Protein AF-A0A433UX10-F1 (afdb_monomer_lite)

Sequence (79 aa):
MIYQKMTNREKLIQEINQSPDFVVEELLDFLLFIKSRRNQVEDDVRSESAAESFRQGWHDVVNGNTLPVSELWEGIDAE

pLDDT: mean 82.41, std 13.91, range [47.0, 97.69]

Foldseek 3Di:
DDDDDDDPVRVVVVVLVVDDPVVVVVVVVVVVVVVVVVVVVVVCVVPCPVVNVVVVVVVCVVVVVDDDPVCPCPPVDPD

Radius of gyration: 26.29 Å; chains: 1; bounding box: 55×56×64 Å

Organism: NCBI:txid447716

Structure (mmCIF, N/CA/C/O backbone):
data_AF-A0A433UX10-F1
#
_entry.id   AF-A0A433UX10-F1
#
loop_
_atom_site.group_PDB
_atom_site.id
_atom_site.type_symbol
_atom_site.label_atom_id
_atom_site.label_alt_id
_atom_site.label_comp_id
_atom_site.label_asym_id
_atom_site.label_entity_id
_atom_site.label_seq_id
_atom_site.pdbx_PDB_ins_code
_atom_site.Cartn_x
_atom_site.Cartn_y
_atom_site.Cartn_z
_atom_site.occupancy
_atom_site.B_iso_or_equiv
_atom_site.auth_seq_id
_atom_site.auth_comp_id
_atom_site.auth_asym_id
_atom_site.auth_atom_id
_atom_site.pdbx_PDB_model_num
ATOM 1 N N . MET A 1 1 ? 4.797 24.507 36.592 1.00 47.00 1 MET A N 1
ATOM 2 C CA . MET A 1 1 ? 4.184 23.382 35.853 1.00 47.00 1 MET A CA 1
ATOM 3 C C . MET A 1 1 ? 4.969 23.178 34.571 1.00 47.00 1 MET A C 1
ATOM 5 O O . MET A 1 1 ? 5.064 24.117 33.794 1.00 47.00 1 MET A O 1
ATOM 9 N N . ILE A 1 2 ? 5.581 22.010 34.379 1.00 54.41 2 ILE A N 1
ATOM 10 C CA . ILE A 1 2 ? 6.268 21.672 33.126 1.00 54.41 2 ILE A CA 1
ATOM 11 C C . ILE A 1 2 ? 5.203 21.092 32.190 1.00 54.41 2 ILE A C 1
ATOM 13 O O . ILE A 1 2 ? 4.615 20.062 32.505 1.00 54.41 2 ILE A O 1
ATOM 17 N N . TYR A 1 3 ? 4.914 21.770 31.078 1.00 52.69 3 TYR A N 1
ATOM 18 C CA . TYR A 1 3 ? 4.036 21.239 30.033 1.00 52.69 3 TYR A CA 1
ATOM 19 C C . TYR A 1 3 ? 4.791 20.139 29.277 1.00 52.69 3 TYR A C 1
ATOM 21 O O . TYR A 1 3 ? 5.689 20.431 28.489 1.00 52.69 3 TYR A O 1
ATOM 29 N N . GLN A 1 4 ? 4.448 18.874 29.519 1.00 64.81 4 GLN A N 1
ATOM 30 C CA . GLN A 1 4 ? 4.895 17.773 28.666 1.00 64.81 4 GLN A CA 1
ATOM 31 C C . GLN A 1 4 ? 4.057 17.793 27.383 1.00 64.81 4 GLN A C 1
ATOM 33 O O . GLN A 1 4 ? 2.844 17.588 27.414 1.00 64.81 4 GLN A O 1
ATOM 38 N N . LYS A 1 5 ? 4.688 18.115 26.249 1.00 82.44 5 LYS A N 1
ATOM 39 C CA . LYS A 1 5 ? 4.029 18.117 24.939 1.00 82.44 5 LYS A CA 1
ATOM 40 C C . LYS A 1 5 ? 3.883 16.671 24.470 1.00 82.44 5 LYS A C 1
ATOM 42 O O . LYS A 1 5 ? 4.883 16.016 24.205 1.00 82.44 5 LYS A O 1
ATOM 47 N N . MET A 1 6 ? 2.641 16.216 24.330 1.00 86.00 6 MET A N 1
ATOM 48 C CA . MET A 1 6 ? 2.318 14.889 23.805 1.00 86.00 6 MET A CA 1
ATOM 49 C C . MET A 1 6 ? 2.980 14.664 22.439 1.00 86.00 6 MET A C 1
ATOM 51 O O . MET A 1 6 ? 2.876 15.506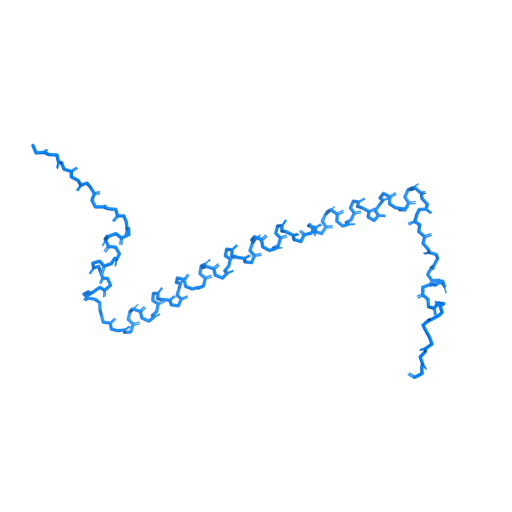 21.534 1.00 86.00 6 MET A O 1
ATOM 55 N N . THR A 1 7 ? 3.665 13.534 22.299 1.00 93.81 7 THR A N 1
ATOM 56 C CA . THR A 1 7 ? 4.325 13.105 21.065 1.00 93.81 7 THR A CA 1
ATOM 57 C C . THR A 1 7 ? 3.294 12.729 20.000 1.00 93.81 7 THR A C 1
ATOM 59 O O . THR A 1 7 ? 2.151 12.381 20.299 1.00 93.81 7 THR A O 1
ATOM 62 N N . ASN A 1 8 ? 3.695 12.746 18.726 1.00 91.75 8 ASN A N 1
ATOM 63 C CA . ASN A 1 8 ? 2.808 12.333 17.631 1.00 91.75 8 ASN A CA 1
ATOM 64 C C . ASN A 1 8 ? 2.349 10.872 17.769 1.00 91.75 8 ASN A C 1
ATOM 66 O O . ASN A 1 8 ? 1.232 10.549 17.380 1.00 91.75 8 ASN A O 1
ATOM 70 N N . ARG A 1 9 ? 3.184 10.004 18.360 1.00 92.19 9 ARG A N 1
ATOM 71 C CA . ARG A 1 9 ? 2.835 8.604 18.625 1.00 92.19 9 ARG A CA 1
ATOM 72 C C . ARG A 1 9 ? 1.692 8.496 19.626 1.00 92.19 9 ARG A C 1
ATOM 74 O O . ARG A 1 9 ? 0.752 7.749 19.396 1.00 92.19 9 ARG A O 1
ATOM 81 N N . GLU A 1 10 ? 1.777 9.233 20.727 1.00 93.94 10 GLU A N 1
ATOM 82 C CA . GLU A 1 10 ? 0.747 9.214 21.767 1.00 93.94 10 GLU A CA 1
ATOM 83 C C . GLU A 1 10 ? -0.580 9.763 21.240 1.00 93.94 10 GLU A C 1
ATOM 85 O O . GLU A 1 10 ? -1.617 9.143 21.461 1.00 93.94 10 GLU A O 1
ATOM 90 N N . LYS A 1 11 ? -0.550 10.871 20.486 1.00 92.75 11 LYS A N 1
ATOM 91 C CA . LYS A 1 11 ? -1.752 11.421 19.839 1.00 92.75 11 LYS A CA 1
ATOM 92 C C . LYS A 1 11 ? -2.408 10.402 18.912 1.00 92.75 11 LYS A C 1
ATOM 94 O O . LYS A 1 11 ? -3.609 10.198 18.986 1.00 92.75 11 LYS A O 1
ATOM 99 N N . LEU A 1 12 ? -1.610 9.726 18.085 1.00 92.44 12 LEU A N 1
ATOM 100 C CA . LEU A 1 12 ? -2.116 8.718 17.159 1.00 92.44 12 LEU A CA 1
ATOM 101 C C . LEU A 1 12 ? -2.795 7.550 17.891 1.00 92.44 12 LEU A C 1
ATOM 103 O O . LEU A 1 12 ? -3.871 7.127 17.489 1.00 92.44 12 LEU A O 1
ATOM 107 N N . ILE A 1 13 ? -2.197 7.059 18.982 1.00 93.81 13 ILE A N 1
ATOM 108 C CA . ILE A 1 13 ? -2.787 5.985 19.799 1.00 93.81 13 ILE A CA 1
ATOM 109 C C . ILE A 1 13 ? -4.133 6.425 20.386 1.00 93.81 13 ILE A C 1
ATOM 111 O O . ILE A 1 13 ? -5.081 5.643 20.398 1.00 93.81 13 ILE A O 1
ATOM 115 N N . GLN A 1 14 ? -4.227 7.668 20.865 1.00 93.94 14 GLN A N 1
ATOM 116 C CA . GLN A 1 14 ? -5.473 8.197 21.413 1.00 93.94 14 GLN A CA 1
ATOM 117 C C . GLN A 1 14 ? -6.587 8.253 20.359 1.00 93.94 14 GLN A C 1
ATOM 119 O O . GLN A 1 14 ? -7.692 7.798 20.646 1.00 93.94 14 GLN A O 1
ATOM 124 N N . GLU A 1 15 ? -6.301 8.769 19.161 1.00 93.81 15 GLU A N 1
ATOM 125 C CA . GLU A 1 15 ? -7.286 8.855 18.071 1.00 93.81 15 GLU A CA 1
ATOM 126 C C . GLU A 1 15 ? -7.741 7.464 17.600 1.00 93.81 15 GLU A C 1
ATOM 128 O O . GLU A 1 15 ? -8.935 7.232 17.414 1.00 93.81 15 GLU A O 1
ATOM 133 N N . ILE A 1 16 ? -6.813 6.504 17.482 1.00 95.12 16 ILE A N 1
ATOM 134 C CA . ILE A 1 16 ? -7.130 5.116 17.102 1.00 95.12 16 ILE A CA 1
ATOM 135 C C . ILE A 1 16 ? -8.110 4.482 18.096 1.00 95.12 16 ILE A C 1
ATOM 137 O O . ILE A 1 16 ? -9.085 3.868 17.679 1.00 95.12 16 ILE A O 1
ATOM 141 N N . ASN A 1 17 ? -7.908 4.675 19.403 1.00 95.38 17 ASN A N 1
ATOM 142 C CA . ASN A 1 17 ? -8.774 4.090 20.437 1.00 95.38 17 ASN A CA 1
ATOM 143 C C . ASN A 1 17 ? -10.218 4.624 20.424 1.00 95.38 17 ASN A C 1
ATOM 145 O O . ASN A 1 17 ? -11.091 4.023 21.047 1.00 95.38 17 ASN A O 1
ATOM 149 N N . GLN A 1 18 ? -10.460 5.773 19.790 1.00 95.88 18 GLN A N 1
ATOM 150 C CA . GLN A 1 18 ? -11.780 6.408 19.697 1.00 95.88 18 GLN A CA 1
ATOM 151 C C . GLN A 1 18 ? -12.395 6.269 18.297 1.00 95.88 18 GLN A C 1
ATOM 153 O O . GLN A 1 18 ? -13.491 6.774 18.052 1.00 95.88 18 GLN A O 1
ATOM 158 N N . SER A 1 19 ? -11.693 5.602 17.379 1.00 96.44 19 SER A N 1
ATOM 159 C CA . SER A 1 19 ? -12.103 5.445 15.989 1.00 96.44 19 SER A CA 1
ATOM 160 C C . SER A 1 19 ? -12.918 4.162 15.780 1.00 96.44 19 SER A C 1
ATOM 162 O O . SER A 1 19 ? -12.679 3.169 16.465 1.00 96.44 19 SER A O 1
ATOM 164 N N . PRO A 1 20 ? -13.857 4.143 14.820 1.00 97.69 20 PRO A N 1
ATOM 165 C CA . PRO A 1 20 ? -14.509 2.911 14.380 1.00 97.69 20 PRO A CA 1
ATOM 166 C C . PRO A 1 20 ? -13.525 1.928 13.730 1.00 97.69 20 PRO A C 1
ATOM 168 O O . PRO A 1 20 ? -12.587 2.355 13.056 1.00 97.69 20 PRO A O 1
ATOM 171 N N . ASP A 1 21 ? -13.805 0.626 13.831 1.00 95.44 21 ASP A N 1
ATOM 172 C CA . ASP A 1 21 ? -12.931 -0.451 13.335 1.00 95.44 21 ASP A CA 1
ATOM 173 C C . ASP A 1 21 ? -12.521 -0.280 11.864 1.00 95.44 21 ASP A C 1
ATOM 175 O O . ASP A 1 21 ? -11.341 -0.397 11.546 1.00 95.44 21 ASP A O 1
ATOM 179 N N . PHE A 1 22 ? -13.446 0.110 10.978 1.00 95.56 22 PHE A N 1
ATOM 180 C CA . PHE A 1 22 ? -13.139 0.299 9.552 1.00 95.56 22 PHE A CA 1
ATOM 181 C C . PHE A 1 22 ? -12.071 1.380 9.298 1.00 95.56 22 PHE A C 1
ATOM 183 O O . PHE A 1 22 ? -11.300 1.284 8.348 1.00 95.56 22 PHE A O 1
ATOM 190 N N . VAL A 1 23 ? -11.999 2.406 10.156 1.00 95.88 23 VAL A N 1
ATOM 191 C CA . VAL A 1 23 ? -10.970 3.456 10.073 1.00 95.88 23 VAL A CA 1
ATOM 192 C C . VAL A 1 23 ? -9.627 2.909 10.546 1.00 95.88 23 VAL A C 1
ATOM 194 O O . VAL A 1 23 ? -8.584 3.228 9.979 1.00 95.88 23 VAL A O 1
ATOM 197 N N . VAL A 1 24 ? -9.640 2.085 11.596 1.00 95.69 24 VAL A N 1
ATOM 198 C CA . VAL A 1 24 ? -8.432 1.453 12.137 1.00 95.69 24 VAL A CA 1
ATOM 199 C C . VAL A 1 24 ? -7.831 0.481 11.123 1.00 95.69 24 VAL A C 1
ATOM 201 O O . VAL A 1 24 ? -6.613 0.479 10.943 1.00 95.69 24 VAL A O 1
ATOM 204 N N . GLU A 1 25 ? -8.671 -0.291 10.435 1.00 95.06 25 GLU A N 1
ATOM 205 C CA . GLU A 1 25 ? -8.270 -1.186 9.347 1.00 95.06 25 GLU A CA 1
ATOM 206 C C . GLU A 1 25 ? -7.588 -0.412 8.208 1.00 95.06 25 GLU A C 1
ATOM 208 O O . GLU A 1 25 ? -6.444 -0.711 7.863 1.00 95.06 25 GLU A O 1
ATOM 213 N N . GLU A 1 26 ? -8.215 0.653 7.701 1.00 96.19 26 GLU A N 1
ATOM 214 C CA . GLU A 1 26 ? -7.645 1.468 6.618 1.00 96.19 26 GLU A CA 1
ATOM 215 C C . GLU A 1 26 ? -6.318 2.141 7.023 1.00 96.19 26 GLU A C 1
ATOM 217 O O . GLU A 1 26 ? -5.348 2.173 6.257 1.00 96.19 26 GLU A O 1
ATOM 222 N N . LEU A 1 27 ? -6.229 2.646 8.259 1.00 95.38 27 LEU A N 1
ATOM 223 C CA . LEU A 1 27 ? -4.994 3.235 8.784 1.00 95.38 27 LEU A CA 1
ATOM 224 C C . LEU A 1 27 ? -3.877 2.201 8.952 1.00 95.38 27 LEU A C 1
ATOM 226 O O . LEU A 1 27 ? -2.705 2.530 8.732 1.00 95.38 27 LEU A O 1
ATOM 230 N N . LEU A 1 28 ? -4.212 0.970 9.345 1.00 94.44 28 LEU A N 1
ATOM 231 C CA . LEU A 1 28 ? -3.249 -0.120 9.443 1.00 94.44 28 LEU A CA 1
ATOM 232 C C . LEU A 1 28 ? -2.699 -0.473 8.061 1.00 94.44 28 LEU A C 1
ATOM 234 O O . LEU A 1 28 ? -1.477 -0.535 7.906 1.00 94.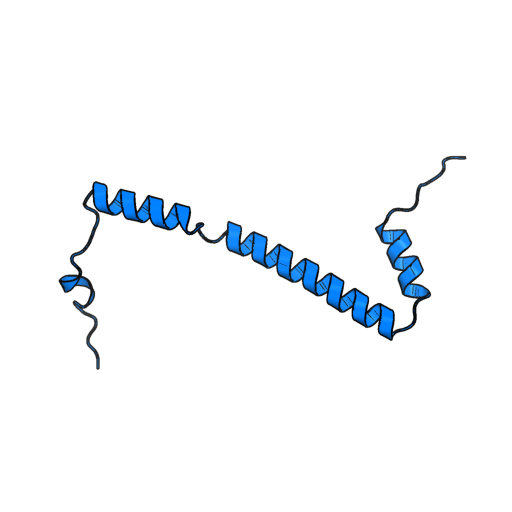44 28 LEU A O 1
ATOM 238 N N . ASP A 1 29 ? -3.567 -0.624 7.063 1.00 96.38 29 ASP A N 1
ATOM 239 C CA . ASP A 1 29 ? -3.167 -0.897 5.682 1.00 96.38 29 ASP A CA 1
ATOM 240 C C . ASP A 1 29 ? -2.234 0.193 5.148 1.00 96.38 29 ASP A C 1
ATOM 242 O O . ASP A 1 29 ? -1.156 -0.093 4.616 1.00 96.38 29 ASP A O 1
ATOM 246 N N . PHE A 1 30 ? -2.580 1.460 5.378 1.00 95.38 30 PHE A N 1
ATOM 247 C CA . PHE A 1 30 ? -1.739 2.588 4.988 1.00 95.38 30 PHE A CA 1
ATOM 248 C C . PHE A 1 30 ? -0.373 2.582 5.696 1.00 95.38 30 PHE A C 1
ATOM 250 O O . PHE A 1 30 ? 0.670 2.840 5.081 1.00 95.38 30 PHE A O 1
ATOM 257 N N . LEU A 1 31 ? -0.343 2.259 6.991 1.00 94.38 31 LEU A N 1
ATOM 258 C CA . LEU A 1 31 ? 0.897 2.161 7.759 1.00 94.38 31 LEU A CA 1
ATOM 259 C C . LEU A 1 31 ? 1.781 1.016 7.247 1.00 94.38 31 LEU A C 1
ATOM 261 O O . LEU A 1 31 ? 2.992 1.203 7.086 1.00 94.38 31 LEU A O 1
ATOM 265 N N . LEU A 1 32 ? 1.192 -0.148 6.965 1.00 93.31 32 LEU A N 1
ATOM 266 C CA . LEU A 1 32 ? 1.891 -1.298 6.393 1.00 93.31 32 LEU A CA 1
ATOM 267 C C . LEU A 1 32 ? 2.432 -0.985 4.996 1.00 93.31 32 LEU A C 1
ATOM 269 O O . LEU A 1 32 ? 3.591 -1.297 4.716 1.00 93.31 32 LEU A O 1
ATOM 273 N N . PHE A 1 33 ? 1.661 -0.279 4.167 1.00 94.31 33 PHE A N 1
ATOM 274 C CA . PHE A 1 33 ? 2.108 0.204 2.863 1.00 94.31 33 PHE A CA 1
ATOM 275 C C . PHE A 1 33 ? 3.348 1.105 2.976 1.00 94.31 33 PHE A C 1
ATOM 277 O O . PHE A 1 33 ? 4.342 0.896 2.277 1.00 94.31 33 PHE A O 1
ATOM 284 N N . ILE A 1 34 ? 3.349 2.077 3.898 1.00 92.62 34 ILE A N 1
ATOM 285 C CA . ILE A 1 34 ? 4.517 2.947 4.110 1.00 92.62 34 ILE A CA 1
ATOM 286 C C . ILE A 1 34 ? 5.743 2.139 4.550 1.00 92.62 34 ILE A C 1
ATOM 288 O O . ILE A 1 34 ? 6.846 2.422 4.075 1.00 92.62 34 ILE A O 1
ATOM 292 N N . LYS A 1 35 ? 5.569 1.165 5.453 1.00 88.56 35 LYS A N 1
ATOM 293 C CA . LYS A 1 35 ? 6.666 0.302 5.918 1.00 88.56 35 LYS A CA 1
ATOM 294 C C . LYS A 1 35 ? 7.230 -0.533 4.773 1.00 88.56 35 LYS A C 1
ATOM 296 O O . LYS A 1 35 ? 8.435 -0.513 4.563 1.00 88.56 35 LYS A O 1
ATOM 301 N N . SER A 1 36 ? 6.362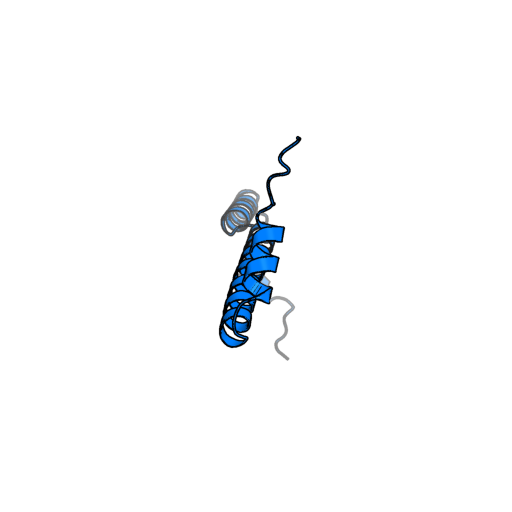 -1.187 4.002 1.00 87.31 36 SER A N 1
ATOM 302 C CA . SER A 1 36 ? 6.758 -1.992 2.845 1.00 87.31 36 SER A CA 1
ATOM 303 C C . SER A 1 36 ? 7.557 -1.167 1.834 1.00 87.31 36 SER A C 1
ATOM 305 O O . SER A 1 36 ? 8.675 -1.540 1.492 1.00 87.31 36 SER A O 1
ATOM 307 N N . ARG A 1 37 ? 7.061 0.016 1.455 1.00 86.19 37 ARG A N 1
ATOM 308 C CA . ARG A 1 37 ? 7.766 0.912 0.529 1.00 86.19 37 ARG A CA 1
ATOM 309 C C . ARG A 1 37 ? 9.137 1.350 1.051 1.00 86.19 37 ARG A C 1
ATOM 311 O O . ARG A 1 37 ? 10.074 1.441 0.269 1.00 86.19 37 ARG A O 1
ATOM 318 N N . ARG A 1 38 ? 9.281 1.659 2.346 1.00 79.19 38 ARG A N 1
ATOM 319 C CA . ARG A 1 38 ? 10.594 2.045 2.899 1.00 79.19 38 ARG A CA 1
ATOM 320 C C . ARG A 1 38 ? 11.578 0.883 2.901 1.00 79.19 38 ARG A C 1
ATOM 322 O O . ARG A 1 38 ? 12.717 1.094 2.512 1.00 79.19 38 ARG A O 1
ATOM 329 N N . ASN A 1 39 ? 11.123 -0.315 3.255 1.00 72.62 39 ASN A N 1
ATOM 330 C CA . ASN A 1 39 ? 11.947 -1.517 3.167 1.00 72.62 39 ASN A CA 1
ATOM 331 C C . ASN A 1 39 ? 12.393 -1.791 1.720 1.00 72.62 39 ASN A C 1
ATOM 333 O O . ASN A 1 39 ? 13.552 -2.104 1.497 1.00 72.62 39 ASN A O 1
ATOM 337 N N . GLN A 1 40 ? 11.514 -1.594 0.732 1.00 63.31 40 GLN A N 1
ATOM 338 C CA . GLN A 1 40 ? 11.880 -1.726 -0.683 1.00 63.31 40 GLN A CA 1
ATOM 339 C C . GLN A 1 40 ? 12.908 -0.686 -1.135 1.00 63.31 40 GLN A C 1
ATOM 341 O O . GLN A 1 40 ? 13.793 -1.017 -1.909 1.00 63.31 40 GLN A O 1
ATOM 346 N N . VAL A 1 41 ? 12.815 0.559 -0.659 1.00 58.62 41 VAL A N 1
ATOM 347 C CA . VAL A 1 41 ? 13.824 1.590 -0.958 1.00 58.62 41 VAL A CA 1
ATOM 348 C C . VAL A 1 41 ? 15.170 1.240 -0.320 1.00 58.62 41 VAL A C 1
ATOM 350 O O . VAL A 1 41 ? 16.207 1.476 -0.926 1.00 58.62 41 VAL A O 1
ATOM 353 N N . GLU A 1 42 ? 15.179 0.660 0.880 1.00 56.84 42 GLU A N 1
ATOM 354 C CA . GLU A 1 42 ? 16.414 0.173 1.505 1.00 56.84 42 GLU A CA 1
ATOM 355 C C . GLU A 1 42 ? 17.010 -1.026 0.751 1.00 56.84 42 GLU A C 1
ATOM 357 O O . GLU A 1 42 ? 18.229 -1.088 0.601 1.00 56.84 42 GLU A O 1
ATOM 362 N N . ASP A 1 43 ? 16.181 -1.930 0.223 1.00 54.88 43 ASP A N 1
ATOM 363 C CA . ASP A 1 43 ? 16.632 -3.054 -0.608 1.00 54.88 43 ASP A CA 1
ATOM 364 C C . ASP A 1 43 ? 17.093 -2.615 -2.013 1.00 54.88 43 ASP A C 1
ATOM 366 O O . ASP A 1 43 ? 18.080 -3.146 -2.511 1.00 54.88 43 ASP A O 1
ATOM 370 N N . ASP A 1 44 ? 16.464 -1.611 -2.635 1.00 52.75 44 ASP A N 1
ATOM 371 C CA . ASP A 1 44 ? 16.878 -1.037 -3.932 1.00 52.75 44 ASP A CA 1
ATOM 372 C C . ASP A 1 44 ? 18.178 -0.219 -3.819 1.00 52.75 44 ASP A C 1
ATOM 374 O O . ASP A 1 44 ? 19.004 -0.217 -4.724 1.00 52.75 44 ASP A O 1
ATOM 378 N N . VAL A 1 45 ? 18.419 0.414 -2.664 1.00 53.38 45 VAL A N 1
ATOM 379 C CA . VAL A 1 45 ? 19.717 1.037 -2.333 1.00 53.38 45 VAL A CA 1
ATOM 380 C C . VAL A 1 45 ? 20.789 -0.017 -2.015 1.00 53.38 45 VAL A C 1
ATOM 382 O O . VAL A 1 45 ? 21.982 0.263 -2.135 1.00 53.38 45 VAL A O 1
ATOM 385 N N . ARG A 1 46 ? 20.385 -1.224 -1.596 1.00 51.94 46 ARG A N 1
ATOM 386 C CA . ARG A 1 46 ? 21.286 -2.344 -1.282 1.00 51.94 46 ARG A CA 1
ATOM 387 C C . ARG A 1 46 ? 21.575 -3.243 -2.489 1.00 51.94 46 ARG A C 1
ATOM 389 O O . ARG A 1 46 ? 22.598 -3.925 -2.491 1.00 51.94 46 ARG A O 1
ATOM 396 N N . SER A 1 47 ? 20.716 -3.227 -3.504 1.00 56.53 47 SER A N 1
ATOM 397 C CA . SER A 1 47 ? 21.057 -3.653 -4.857 1.00 56.53 47 SER A CA 1
ATOM 398 C C . SER A 1 47 ? 22.048 -2.641 -5.426 1.00 56.53 47 SER A C 1
ATOM 400 O O . SER A 1 47 ? 21.851 -1.435 -5.285 1.00 56.53 47 SER A O 1
ATOM 402 N N . GLU A 1 48 ? 23.132 -3.094 -6.057 1.00 61.31 48 GLU A N 1
ATOM 403 C CA . GLU A 1 48 ? 23.958 -2.185 -6.852 1.00 61.31 48 GLU A CA 1
ATOM 404 C C . GLU A 1 48 ? 23.030 -1.429 -7.804 1.00 61.31 48 GLU A C 1
ATOM 406 O O . GLU A 1 48 ? 22.297 -2.043 -8.585 1.00 61.31 48 GLU A O 1
ATOM 411 N N . SER A 1 49 ? 22.988 -0.097 -7.681 1.00 73.94 49 SER A N 1
ATOM 412 C CA . SER A 1 49 ? 22.151 0.710 -8.564 1.00 73.94 49 SER A CA 1
ATOM 413 C C . SER A 1 49 ? 22.493 0.353 -10.009 1.00 73.94 49 SER A C 1
ATOM 415 O O . SER A 1 49 ? 23.661 0.099 -10.310 1.00 73.94 49 SER A O 1
ATOM 417 N N . ALA A 1 50 ? 21.524 0.393 -10.925 1.00 74.19 50 ALA A N 1
ATOM 418 C CA . ALA A 1 50 ? 21.793 0.113 -12.339 1.00 74.19 50 ALA A CA 1
ATOM 419 C C . ALA A 1 50 ? 23.015 0.901 -12.865 1.00 74.19 50 ALA A C 1
ATOM 421 O O . ALA A 1 50 ? 23.801 0.391 -13.657 1.00 74.19 50 ALA A O 1
ATOM 422 N N . ALA A 1 51 ? 23.231 2.123 -12.363 1.00 76.06 51 ALA A N 1
ATOM 423 C CA . ALA A 1 51 ? 24.388 2.957 -12.683 1.00 76.06 51 ALA A CA 1
ATOM 424 C C . ALA A 1 51 ? 25.740 2.414 -12.171 1.00 76.06 51 ALA A C 1
ATOM 426 O O . ALA A 1 51 ? 26.770 2.690 -12.786 1.00 76.06 51 ALA A O 1
ATOM 427 N N . GLU A 1 52 ? 25.769 1.696 -11.049 1.00 79.81 52 GLU A N 1
ATOM 428 C CA . GLU A 1 52 ? 26.959 0.994 -10.549 1.00 79.81 52 GLU A CA 1
ATOM 429 C C . GLU A 1 52 ? 27.242 -0.245 -11.408 1.00 79.81 52 GLU A C 1
ATOM 431 O O . GLU A 1 52 ? 28.361 -0.395 -11.891 1.00 79.81 52 GLU A O 1
ATOM 436 N N . SER A 1 53 ? 26.212 -1.038 -11.736 1.00 82.12 53 SER A N 1
ATOM 437 C CA . SER A 1 53 ? 26.348 -2.185 -12.646 1.00 82.12 53 SER A CA 1
ATOM 438 C C . SER A 1 53 ? 26.855 -1.765 -14.031 1.00 82.12 53 SER A C 1
ATOM 440 O O . SER A 1 53 ? 27.722 -2.421 -14.606 1.00 82.12 53 SER A O 1
ATOM 442 N N . PHE A 1 54 ? 26.387 -0.628 -14.561 1.00 84.12 54 PHE A N 1
ATOM 443 C CA . PHE A 1 54 ? 26.918 -0.068 -15.808 1.00 84.12 54 PHE A CA 1
ATOM 444 C C . PHE A 1 54 ? 28.371 0.393 -15.673 1.00 84.12 54 PHE A C 1
ATOM 446 O O . PHE A 1 54 ? 29.160 0.158 -16.585 1.00 84.12 54 PHE A O 1
ATOM 453 N N . ARG A 1 55 ? 28.747 1.046 -14.567 1.00 87.25 55 ARG A N 1
ATOM 454 C CA . ARG A 1 55 ? 30.139 1.467 -14.335 1.00 87.25 55 ARG A CA 1
ATOM 455 C C . ARG A 1 55 ? 31.082 0.272 -14.257 1.00 87.25 55 ARG A C 1
ATOM 457 O O . ARG A 1 55 ? 32.140 0.314 -14.882 1.00 87.25 55 ARG A O 1
ATOM 464 N N . GLN A 1 56 ? 30.674 -0.781 -13.556 1.00 86.88 56 GLN A N 1
ATOM 465 C CA . GLN A 1 56 ? 31.434 -2.021 -13.462 1.00 86.88 56 GLN A CA 1
ATOM 466 C C . GLN A 1 56 ? 31.565 -2.689 -14.838 1.00 86.88 56 GLN A C 1
ATOM 468 O O . GLN A 1 56 ? 32.680 -2.960 -15.275 1.00 86.88 56 GLN A O 1
ATOM 473 N N . GLY A 1 57 ? 30.462 -2.818 -15.587 1.00 87.62 57 GLY A N 1
ATOM 474 C CA . GLY A 1 57 ? 30.489 -3.365 -16.947 1.00 87.62 57 GLY A CA 1
ATOM 475 C C . GLY A 1 57 ? 31.391 -2.576 -17.905 1.00 87.62 57 GLY A C 1
ATOM 476 O O . GLY A 1 57 ? 32.147 -3.165 -18.673 1.00 87.62 57 GLY A O 1
ATOM 477 N N . TRP A 1 58 ? 31.387 -1.240 -17.831 1.00 88.44 58 TRP A N 1
ATOM 478 C CA . TRP A 1 58 ? 32.304 -0.402 -18.615 1.00 88.44 58 TRP A CA 1
ATOM 479 C C . TRP A 1 58 ? 33.768 -0.583 -18.210 1.00 88.44 58 TRP A C 1
ATOM 481 O O . TRP A 1 58 ? 34.644 -0.611 -19.074 1.00 88.44 58 TRP A O 1
ATOM 491 N N . HIS A 1 59 ? 34.042 -0.711 -16.912 1.00 90.81 59 HIS A N 1
ATOM 492 C CA . HIS A 1 59 ? 35.385 -0.967 -16.404 1.00 90.81 59 HIS A CA 1
ATOM 493 C C . HIS A 1 59 ? 35.916 -2.328 -16.879 1.00 90.81 59 HIS A C 1
ATOM 495 O O . HIS A 1 59 ? 37.066 -2.419 -17.306 1.00 90.81 59 HIS A O 1
ATOM 501 N N . ASP A 1 60 ? 35.085 -3.368 -16.874 1.00 90.25 60 ASP A N 1
ATOM 502 C CA . ASP A 1 60 ? 35.467 -4.700 -17.346 1.00 90.25 60 ASP A CA 1
ATOM 503 C C . ASP A 1 60 ? 35.772 -4.711 -18.852 1.00 90.25 60 ASP A C 1
ATOM 505 O O . ASP A 1 60 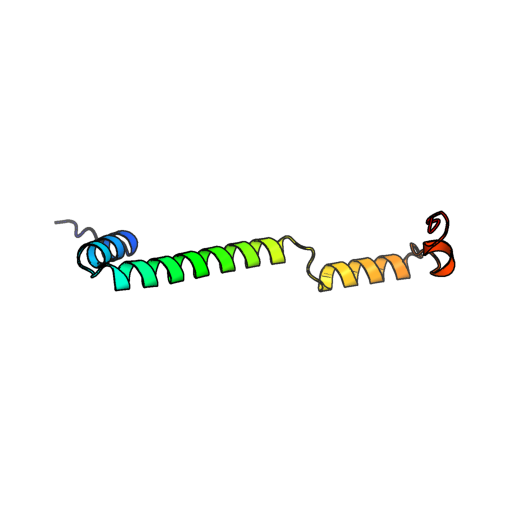? 36.794 -5.259 -19.266 1.00 90.25 60 ASP A O 1
ATOM 509 N N . VAL A 1 61 ? 34.978 -3.998 -19.662 1.00 89.44 61 VAL A N 1
ATOM 510 C CA . VAL A 1 61 ? 35.245 -3.810 -21.101 1.00 89.44 61 VAL A CA 1
ATOM 511 C C . VAL A 1 61 ? 36.583 -3.108 -21.346 1.00 89.44 61 VAL A C 1
ATOM 513 O O . VAL A 1 61 ? 37.369 -3.551 -22.182 1.00 89.44 61 VAL A O 1
ATOM 516 N N . VAL A 1 62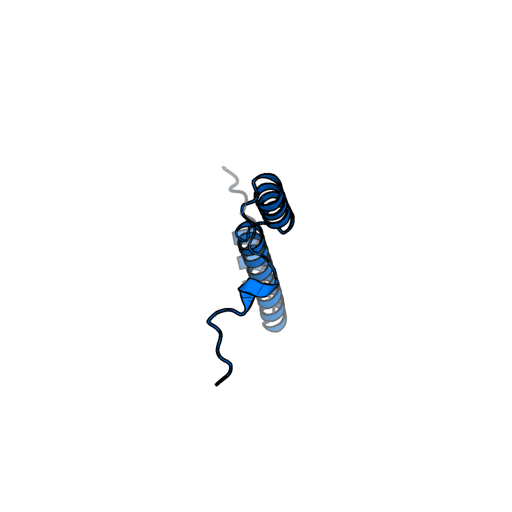 ? 36.868 -2.021 -20.622 1.00 88.56 62 VAL A N 1
ATOM 517 C CA . VAL A 1 62 ? 38.099 -1.230 -20.813 1.00 88.56 62 VAL A CA 1
ATOM 518 C C . VAL A 1 62 ? 39.351 -2.003 -20.398 1.00 88.56 62 VAL A C 1
ATOM 520 O O . VAL A 1 62 ? 40.397 -1.853 -21.026 1.00 88.56 62 VAL A O 1
ATOM 523 N N . ASN A 1 63 ? 39.252 -2.848 -19.372 1.00 91.75 63 ASN A N 1
ATOM 524 C CA . ASN A 1 63 ? 40.373 -3.663 -18.903 1.00 91.75 63 ASN A CA 1
ATOM 525 C C . ASN A 1 63 ? 40.502 -5.008 -19.639 1.00 91.75 63 ASN A C 1
ATOM 527 O O . ASN A 1 63 ? 41.392 -5.791 -19.313 1.00 91.75 63 ASN A O 1
ATOM 531 N N . GLY A 1 64 ? 39.633 -5.288 -20.618 1.00 86.75 64 GLY A N 1
ATOM 532 C CA . GLY A 1 64 ? 39.624 -6.555 -21.352 1.00 86.75 64 GLY A CA 1
ATOM 533 C C . GLY A 1 64 ? 39.184 -7.756 -20.508 1.00 86.75 64 GLY A C 1
ATOM 534 O O . GLY A 1 64 ? 39.444 -8.894 -20.887 1.00 86.75 64 GLY A O 1
ATOM 535 N N . ASN A 1 65 ? 38.515 -7.517 -19.377 1.00 86.56 65 ASN A N 1
ATOM 536 C CA . ASN A 1 65 ? 37.944 -8.540 -18.504 1.00 86.56 65 ASN A CA 1
ATOM 537 C C . ASN A 1 65 ? 36.564 -8.978 -19.028 1.00 86.56 65 ASN A C 1
ATOM 539 O O . ASN A 1 65 ? 35.547 -8.864 -18.349 1.00 86.56 65 ASN A O 1
ATOM 543 N N . THR A 1 66 ? 36.517 -9.415 -20.286 1.00 86.25 66 THR A N 1
ATOM 544 C CA . THR A 1 66 ? 35.283 -9.809 -20.977 1.00 86.25 66 THR A CA 1
ATOM 545 C C . THR A 1 66 ? 35.466 -11.155 -21.650 1.00 86.25 66 THR A C 1
ATOM 547 O O . THR A 1 66 ? 36.501 -11.393 -22.271 1.00 86.25 66 THR A O 1
ATOM 550 N N . LEU A 1 67 ? 34.439 -11.998 -21.595 1.00 84.00 67 LEU A N 1
ATOM 551 C CA . LEU A 1 67 ? 34.396 -13.253 -22.338 1.00 84.00 67 LEU A CA 1
ATOM 552 C C . LEU A 1 67 ? 33.656 -13.054 -23.670 1.00 84.00 67 LEU A C 1
ATOM 554 O O . LEU A 1 67 ? 32.643 -12.344 -23.704 1.00 84.00 67 LEU A O 1
ATOM 558 N N . PRO A 1 68 ? 34.127 -13.655 -24.776 1.00 84.56 68 PRO A N 1
ATOM 559 C CA . PRO A 1 68 ? 33.396 -13.670 -26.033 1.00 84.56 68 PRO A CA 1
ATOM 560 C C . PRO A 1 68 ? 32.012 -14.299 -25.872 1.00 84.56 68 PRO A C 1
ATOM 562 O O . PRO A 1 68 ? 31.841 -15.309 -25.197 1.00 84.56 68 PRO A O 1
ATOM 565 N N . VAL A 1 69 ? 31.020 -13.749 -26.573 1.00 82.06 69 VAL A N 1
ATOM 566 C CA . VAL A 1 69 ? 29.637 -14.261 -26.533 1.00 82.06 69 VAL A CA 1
ATOM 567 C C . VAL A 1 69 ? 29.547 -15.727 -26.982 1.00 82.06 69 VAL A C 1
ATOM 569 O O . VAL A 1 69 ? 28.667 -16.453 -26.531 1.00 82.06 69 VAL A O 1
ATOM 572 N N . SER A 1 70 ? 30.465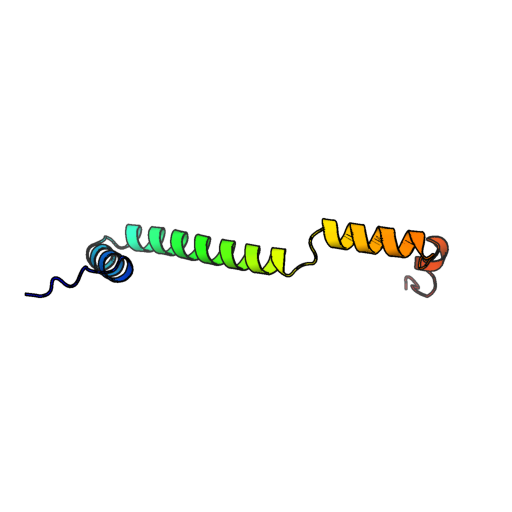 -16.177 -27.839 1.00 81.75 70 SER A N 1
ATOM 573 C CA . SER A 1 70 ? 30.567 -17.574 -28.276 1.00 81.75 70 SER A CA 1
ATOM 574 C C . SER A 1 70 ? 30.957 -18.539 -27.157 1.00 81.75 70 SER A C 1
ATOM 576 O O . SER A 1 70 ? 30.544 -19.691 -27.207 1.00 81.75 70 SER A O 1
ATOM 578 N N . GLU A 1 71 ? 31.705 -18.072 -26.155 1.00 83.62 71 GLU A N 1
ATOM 579 C CA . GLU A 1 71 ? 32.184 -18.888 -25.031 1.00 83.62 71 GLU A CA 1
ATOM 580 C C . GLU A 1 71 ? 31.151 -18.976 -23.895 1.00 83.62 71 GLU A C 1
ATOM 582 O O . GLU A 1 71 ? 31.243 -19.844 -23.035 1.00 83.62 71 GLU A O 1
ATOM 587 N N . LEU A 1 72 ? 30.117 -18.122 -23.899 1.00 83.12 72 LEU A N 1
ATOM 588 C CA . LEU A 1 72 ? 29.083 -18.097 -22.851 1.00 83.12 72 LEU A CA 1
ATOM 589 C C . LEU A 1 72 ? 28.275 -19.398 -22.744 1.00 83.12 72 LEU A C 1
ATOM 591 O O . LEU A 1 72 ? 27.692 -19.666 -21.696 1.00 83.12 72 LEU A O 1
ATOM 595 N N . TRP A 1 73 ? 28.215 -20.177 -23.823 1.00 84.69 73 TRP A N 1
ATOM 596 C CA . TRP A 1 73 ? 27.468 -21.434 -23.890 1.00 84.69 73 TRP A CA 1
ATOM 597 C C . TRP A 1 73 ? 28.370 -22.668 -23.771 1.00 84.69 73 TRP A C 1
ATOM 599 O O . TRP A 1 73 ? 27.869 -23.790 -23.790 1.00 84.69 73 TRP A O 1
ATOM 609 N N . GLU A 1 74 ? 29.689 -22.489 -23.646 1.00 80.62 74 GLU A N 1
ATOM 610 C CA . GLU A 1 74 ? 30.613 -23.608 -23.476 1.00 80.62 74 GLU A CA 1
ATOM 611 C C . GLU A 1 74 ? 30.380 -24.290 -22.119 1.00 80.62 74 GLU A C 1
ATOM 613 O O . GLU A 1 74 ? 30.476 -23.671 -21.061 1.00 80.62 74 GLU A O 1
ATOM 618 N N . GLY A 1 75 ? 30.047 -25.583 -22.146 1.00 73.94 75 GLY A N 1
ATOM 619 C CA . GLY A 1 75 ? 29.778 -26.380 -20.944 1.00 73.94 75 GLY A CA 1
ATOM 620 C C . GLY A 1 75 ? 28.355 -26.267 -20.384 1.00 73.94 75 GLY A C 1
ATOM 621 O O . GLY A 1 75 ? 28.061 -26.906 -19.374 1.00 73.94 75 GLY A O 1
ATOM 622 N N . ILE A 1 76 ? 27.463 -25.503 -21.029 1.00 78.44 76 ILE A N 1
ATOM 623 C CA . ILE A 1 76 ? 26.018 -25.558 -20.772 1.00 78.44 76 ILE A CA 1
ATOM 624 C C . ILE A 1 76 ? 25.404 -26.500 -21.813 1.00 78.44 76 ILE A C 1
ATOM 626 O O . ILE A 1 76 ? 24.881 -26.062 -22.837 1.00 78.44 76 ILE A O 1
ATOM 630 N N . ASP A 1 77 ? 25.501 -27.807 -21.570 1.00 76.19 77 ASP A N 1
ATOM 631 C CA . ASP A 1 77 ? 24.799 -28.796 -22.386 1.00 76.19 77 ASP A CA 1
ATOM 632 C C . ASP A 1 77 ? 23.296 -28.726 -22.079 1.00 76.19 77 ASP A C 1
ATOM 634 O O . ASP A 1 77 ? 22.866 -28.848 -20.930 1.00 76.19 77 ASP A O 1
ATOM 638 N N . ALA A 1 78 ? 22.487 -28.496 -23.112 1.00 65.31 78 ALA A N 1
ATOM 639 C CA . ALA A 1 78 ? 21.037 -28.617 -23.033 1.00 65.31 78 ALA A CA 1
ATOM 640 C C . ALA A 1 78 ? 20.650 -30.099 -23.160 1.00 65.31 78 ALA A C 1
ATOM 642 O O . ALA A 1 78 ? 20.236 -30.535 -24.235 1.00 65.31 78 ALA A O 1
ATOM 643 N N . GLU A 1 79 ? 20.836 -30.870 -22.087 1.00 61.62 79 GLU A N 1
ATOM 644 C CA . GLU A 1 79 ? 20.162 -32.169 -21.922 1.00 61.62 79 GLU A CA 1
ATOM 645 C C . GLU A 1 79 ? 18.776 -32.009 -21.282 1.00 61.62 79 GLU A C 1
ATOM 647 O O . GLU A 1 79 ? 18.650 -31.266 -20.279 1.00 61.62 79 GLU A O 1
#

Secondary structure (DSSP, 8-state):
----PPPHHHHHHHHHHTS-HHHHHHHHHHHHHHHHHHHHHHHHHHSPPHHHHHHHHHHHHHTT----TTGGGTT----